Protein AF-A0A350I5L9-F1 (afdb_monomer_lite)

pLDDT: mean 72.65, std 20.89, range [31.69, 96.25]

Structure (mmCIF, N/CA/C/O backbone):
data_AF-A0A350I5L9-F1
#
_entry.id   AF-A0A350I5L9-F1
#
loop_
_atom_site.group_PDB
_atom_site.id
_atom_site.type_symbol
_atom_site.label_atom_id
_atom_site.label_alt_id
_atom_site.label_comp_id
_atom_site.label_asym_id
_atom_site.label_entity_id
_atom_site.label_seq_id
_atom_site.pdbx_PDB_ins_code
_atom_site.Cartn_x
_atom_site.Cartn_y
_atom_site.Cartn_z
_atom_site.occupancy
_atom_site.B_iso_or_equiv
_atom_site.auth_seq_id
_atom_site.auth_comp_id
_atom_site.auth_asym_id
_atom_site.auth_atom_id
_atom_site.pdbx_PDB_model_num
ATOM 1 N N . MET A 1 1 ? -7.275 -19.423 96.099 1.00 31.86 1 MET A N 1
ATOM 2 C CA . MET A 1 1 ? -6.168 -19.272 97.070 1.00 31.86 1 MET A CA 1
ATOM 3 C C . MET A 1 1 ? -5.013 -20.153 96.613 1.00 31.86 1 MET A C 1
ATOM 5 O O . MET A 1 1 ? -5.269 -21.302 96.305 1.00 31.86 1 MET A O 1
ATOM 9 N N . PHE A 1 2 ? -3.796 -19.593 96.597 1.00 34.72 2 PHE A N 1
ATOM 10 C CA . PHE A 1 2 ? -2.481 -20.249 96.454 1.00 34.72 2 PHE A CA 1
ATOM 11 C C . PHE A 1 2 ? -2.111 -20.823 95.072 1.00 34.72 2 PHE A C 1
ATOM 13 O O . PHE A 1 2 ? -2.690 -21.788 94.605 1.00 34.72 2 PHE A O 1
ATOM 20 N N . LYS A 1 3 ? -1.287 -20.090 94.303 1.00 31.69 3 LYS A N 1
ATOM 21 C CA . LYS A 1 3 ? 0.204 -20.031 94.323 1.00 31.69 3 LYS A CA 1
ATOM 22 C C . LYS A 1 3 ? 0.782 -21.185 93.487 1.00 31.69 3 LYS A C 1
ATOM 24 O O . LYS A 1 3 ? 0.610 -22.331 93.855 1.00 31.69 3 LYS A O 1
ATOM 29 N N . LYS A 1 4 ? 1.272 -20.885 92.274 1.00 39.97 4 LYS A N 1
ATOM 30 C CA . LYS A 1 4 ? 2.681 -20.567 91.914 1.00 39.97 4 LYS A CA 1
ATOM 31 C C . LYS A 1 4 ? 3.583 -21.813 91.919 1.00 39.97 4 LYS A C 1
ATOM 33 O O . LYS A 1 4 ? 3.451 -22.608 92.834 1.00 39.97 4 LYS A O 1
ATOM 38 N N . VAL A 1 5 ? 4.586 -21.798 91.016 1.00 44.75 5 VAL A N 1
ATOM 39 C CA . VAL A 1 5 ? 5.844 -22.601 90.988 1.00 44.75 5 VAL A CA 1
ATOM 40 C C . VAL A 1 5 ? 5.738 -23.858 90.092 1.00 44.75 5 VAL A C 1
ATOM 42 O O . VAL A 1 5 ? 4.820 -24.635 90.283 1.00 44.75 5 VAL A O 1
ATOM 45 N N . LEU A 1 6 ? 6.589 -24.158 89.098 1.00 42.09 6 LEU A N 1
ATOM 46 C CA . LEU A 1 6 ? 7.806 -23.546 88.543 1.00 42.09 6 LEU A CA 1
ATOM 47 C C . LEU A 1 6 ? 8.086 -24.141 87.138 1.00 42.09 6 LEU A C 1
ATOM 49 O O . LEU A 1 6 ? 7.702 -25.267 86.846 1.00 42.09 6 LEU A O 1
ATOM 53 N N . LEU A 1 7 ? 8.827 -23.366 86.346 1.00 40.84 7 LEU A N 1
ATOM 54 C CA . LEU A 1 7 ? 9.679 -23.691 85.193 1.00 40.84 7 LEU A CA 1
ATOM 55 C C . LEU A 1 7 ? 10.226 -25.133 85.078 1.00 40.84 7 LEU A C 1
ATOM 57 O O . LEU A 1 7 ? 10.809 -25.631 86.036 1.00 40.84 7 LEU A O 1
ATOM 61 N N . ALA A 1 8 ? 10.273 -25.654 83.841 1.00 46.84 8 ALA A N 1
ATOM 62 C CA . ALA A 1 8 ? 11.504 -26.193 83.236 1.00 46.84 8 ALA A CA 1
ATOM 63 C C . ALA A 1 8 ? 11.362 -26.352 81.704 1.00 46.84 8 ALA A C 1
ATOM 65 O O . ALA A 1 8 ? 10.664 -27.223 81.198 1.00 46.84 8 ALA A O 1
ATOM 66 N N . THR A 1 9 ? 12.034 -25.445 80.996 1.00 48.78 9 THR A N 1
ATOM 67 C CA . THR A 1 9 ? 12.667 -25.567 79.671 1.00 48.78 9 THR A CA 1
ATOM 68 C C . THR A 1 9 ? 12.692 -26.945 79.007 1.00 48.78 9 THR A C 1
ATOM 70 O O . THR A 1 9 ? 13.379 -27.825 79.513 1.00 48.78 9 THR A O 1
ATOM 73 N N . ILE A 1 10 ? 12.171 -27.036 77.776 1.00 49.03 10 ILE A N 1
ATOM 74 C CA . ILE A 1 10 ? 12.902 -27.643 76.650 1.00 49.03 10 ILE A CA 1
ATOM 75 C C . ILE A 1 10 ? 12.637 -26.800 75.396 1.00 49.03 10 ILE A C 1
ATOM 77 O O . ILE A 1 10 ? 11.546 -26.796 74.834 1.00 49.03 10 ILE A O 1
ATOM 81 N N . ILE A 1 11 ? 13.668 -26.072 74.973 1.00 48.59 11 ILE A N 1
ATOM 82 C CA . ILE A 1 11 ? 13.786 -25.533 73.621 1.00 48.59 11 ILE A CA 1
ATOM 83 C C . ILE A 1 11 ? 14.111 -26.734 72.730 1.00 48.59 11 ILE A C 1
ATOM 85 O O . ILE A 1 11 ? 15.224 -27.247 72.785 1.00 48.59 11 ILE A O 1
ATOM 89 N N . PHE A 1 12 ? 13.155 -27.188 71.924 1.00 40.88 12 PHE A N 1
ATOM 90 C CA . PHE A 1 12 ? 13.463 -27.953 70.720 1.00 40.88 12 PHE A CA 1
ATOM 91 C C . PHE A 1 12 ? 13.007 -27.123 69.528 1.00 40.88 12 PHE A C 1
ATOM 93 O O . PHE A 1 12 ? 11.825 -27.021 69.210 1.00 40.88 12 PHE A O 1
ATOM 100 N N . VAL A 1 13 ? 13.987 -26.468 68.913 1.00 50.28 13 VAL A N 1
ATOM 101 C CA . VAL A 1 13 ? 13.869 -25.879 67.587 1.00 50.28 13 VAL A CA 1
ATOM 102 C C . VAL A 1 13 ? 13.606 -27.024 66.617 1.00 50.28 13 VAL A C 1
ATOM 104 O O . VAL A 1 13 ? 14.507 -27.809 66.337 1.00 50.28 13 VAL A O 1
ATOM 107 N N . VAL A 1 14 ? 12.388 -27.110 66.088 1.00 47.78 14 VAL A N 1
ATOM 108 C CA . VAL A 1 14 ? 12.148 -27.763 64.801 1.00 47.78 14 VAL A CA 1
ATOM 109 C C . VAL A 1 14 ? 11.246 -26.847 63.988 1.00 47.78 14 VAL A C 1
ATOM 111 O O . VAL A 1 14 ? 10.055 -26.725 64.247 1.00 47.78 14 VAL A O 1
ATOM 114 N N . ALA A 1 15 ? 11.909 -26.145 63.072 1.00 48.78 15 ALA A N 1
ATOM 115 C CA . ALA A 1 15 ? 11.420 -25.628 61.804 1.00 48.78 15 ALA A CA 1
ATOM 116 C C . ALA A 1 15 ? 9.923 -25.281 61.726 1.00 48.78 15 ALA A C 1
ATOM 118 O O . ALA A 1 15 ? 9.049 -26.117 61.506 1.00 48.78 15 ALA A O 1
ATOM 119 N N . SER A 1 16 ? 9.676 -23.978 61.790 1.00 41.56 16 SER A N 1
ATOM 120 C CA . SER A 1 16 ? 8.563 -23.298 61.143 1.00 41.56 16 SER A CA 1
ATOM 121 C C . SER A 1 16 ? 8.237 -23.881 59.762 1.00 41.56 16 SER A C 1
ATOM 123 O O . SER A 1 16 ? 9.048 -23.775 58.846 1.00 41.56 16 SER A O 1
ATOM 125 N N . CYS A 1 17 ? 7.029 -24.415 59.612 1.00 49.56 17 CYS A N 1
ATOM 126 C CA . CYS A 1 17 ? 6.090 -24.055 58.548 1.00 49.56 17 CYS A CA 1
ATOM 127 C C . CYS A 1 17 ? 4.701 -24.531 58.982 1.00 49.56 17 CYS A C 1
ATOM 129 O O . CYS A 1 17 ? 4.302 -25.675 58.781 1.00 49.56 17 CYS A O 1
ATOM 131 N N . THR A 1 18 ? 3.982 -23.631 59.646 1.00 49.47 18 THR A N 1
ATOM 132 C CA . THR A 1 18 ? 2.544 -23.734 59.863 1.00 49.47 18 THR A CA 1
ATOM 133 C C . THR A 1 18 ? 1.828 -23.633 58.521 1.00 49.47 18 THR A C 1
ATOM 135 O O . THR A 1 18 ? 2.130 -22.760 57.709 1.00 49.47 18 THR A O 1
ATOM 138 N N . ALA A 1 19 ? 0.885 -24.545 58.318 1.00 47.31 19 ALA A N 1
ATOM 139 C CA . ALA A 1 19 ? 0.003 -24.643 57.170 1.00 47.31 19 ALA A CA 1
ATOM 140 C C . ALA A 1 19 ? -0.704 -23.324 56.817 1.00 47.31 19 ALA A C 1
ATOM 142 O O . ALA A 1 19 ? -1.074 -22.551 57.698 1.00 47.31 19 ALA A O 1
ATOM 143 N N . SER A 1 20 ? -1.012 -23.147 55.532 1.00 39.22 20 SER A N 1
ATOM 144 C CA . SER A 1 20 ? -2.154 -22.333 55.122 1.00 39.22 20 SER A CA 1
ATOM 145 C C . SER A 1 20 ? -2.765 -22.906 53.838 1.00 39.22 20 SER A C 1
ATOM 147 O O . SER A 1 20 ? -2.223 -22.747 52.752 1.00 39.22 20 SER A O 1
ATOM 149 N N . ILE A 1 21 ? -3.856 -23.659 54.032 1.00 39.75 21 ILE A N 1
ATOM 150 C CA . ILE A 1 21 ? -5.029 -23.823 53.151 1.00 39.75 21 ILE A CA 1
ATOM 151 C C . ILE A 1 21 ? -4.789 -23.836 51.628 1.00 39.75 21 ILE A C 1
ATOM 153 O O . ILE A 1 21 ? -4.774 -22.802 50.971 1.00 39.75 21 ILE A O 1
ATOM 157 N N . SER A 1 22 ? -4.760 -25.042 51.050 1.00 35.09 22 SER A N 1
ATOM 158 C CA . SER A 1 22 ? -5.073 -25.250 49.631 1.00 35.09 22 SER A CA 1
ATOM 159 C C . SER A 1 22 ? -6.589 -25.403 49.490 1.00 35.09 22 SER A C 1
ATOM 161 O O . SER A 1 22 ? -7.168 -26.415 49.896 1.00 35.09 22 SER A O 1
ATOM 163 N N . VAL A 1 23 ? -7.245 -24.354 48.995 1.00 38.06 23 VAL A N 1
ATOM 164 C CA . VAL A 1 23 ? -8.659 -24.382 48.617 1.00 38.06 23 VAL A CA 1
ATOM 165 C C . VAL A 1 23 ? -8.777 -25.236 47.357 1.00 38.06 23 VAL A C 1
ATOM 167 O O . VAL A 1 23 ? -8.270 -24.869 46.301 1.00 38.06 23 VAL A O 1
ATOM 170 N N . LYS A 1 24 ? -9.455 -26.382 47.473 1.00 44.75 24 LYS A N 1
ATOM 171 C CA . LYS A 1 24 ? -10.012 -27.096 46.320 1.00 44.75 24 LYS A CA 1
ATOM 172 C C . LYS A 1 24 ? -11.049 -26.181 45.662 1.00 44.75 24 LYS A C 1
ATOM 174 O O . LYS A 1 24 ? -12.133 -26.015 46.213 1.00 44.75 24 LYS A O 1
ATOM 179 N N . ALA A 1 25 ? -10.699 -25.592 44.525 1.00 38.78 25 ALA A N 1
ATOM 180 C CA . ALA A 1 25 ? -11.645 -25.009 43.582 1.00 38.78 25 ALA A CA 1
ATOM 181 C C . ALA A 1 25 ? -11.810 -25.974 42.396 1.00 38.78 25 ALA A C 1
ATOM 183 O O . ALA A 1 25 ? -10.849 -26.637 42.004 1.00 38.78 25 ALA A O 1
ATOM 184 N N . ASP A 1 26 ? -13.049 -26.085 41.925 1.00 40.44 26 ASP A N 1
ATOM 185 C CA . ASP A 1 26 ? -13.563 -27.032 40.931 1.00 40.44 26 ASP A CA 1
ATOM 186 C C . ASP A 1 26 ? -12.720 -27.178 39.651 1.00 40.44 26 ASP A C 1
ATOM 188 O O . ASP A 1 26 ? -12.099 -26.212 39.198 1.00 40.44 26 ASP A O 1
ATOM 192 N N . PRO A 1 27 ? -12.735 -28.365 39.015 1.00 47.38 27 PRO A N 1
ATOM 193 C CA . PRO A 1 27 ? -12.002 -28.629 37.796 1.00 47.38 27 PRO A CA 1
ATOM 194 C C . PRO A 1 27 ? -12.902 -28.349 36.594 1.00 47.38 27 PRO A C 1
ATOM 196 O O . PRO A 1 27 ? -13.401 -29.290 36.003 1.00 47.38 27 PRO A O 1
ATOM 199 N N . GLU A 1 28 ? -13.125 -27.099 36.195 1.00 46.81 28 GLU A N 1
ATOM 200 C CA . GLU A 1 28 ? -13.696 -26.871 34.863 1.00 46.81 28 GLU A CA 1
ATOM 201 C C . GLU A 1 28 ? -13.306 -25.507 34.280 1.00 46.81 28 GLU A C 1
ATOM 203 O O . GLU A 1 28 ? -13.812 -24.450 34.642 1.00 46.81 28 GLU A O 1
ATOM 208 N N . ILE A 1 29 ? -12.381 -25.615 33.319 1.00 41.94 29 ILE A N 1
ATOM 209 C CA . ILE A 1 29 ? -12.051 -24.671 32.251 1.00 41.94 29 ILE A CA 1
ATOM 210 C C . ILE A 1 29 ? -11.307 -23.409 32.713 1.00 41.94 29 ILE A C 1
ATOM 212 O O . ILE A 1 29 ? -11.776 -22.277 32.615 1.00 41.94 29 ILE A O 1
ATOM 216 N N . TYR A 1 30 ? -10.048 -23.613 33.104 1.00 38.22 30 TYR A N 1
ATOM 217 C CA . TYR A 1 30 ? -9.025 -22.601 32.861 1.00 38.22 30 TYR A CA 1
ATOM 218 C C . TYR A 1 30 ? -8.737 -22.618 31.353 1.00 38.22 30 TYR A C 1
ATOM 220 O O . TYR A 1 30 ? -8.038 -23.505 30.864 1.00 38.22 30 TYR A O 1
ATOM 228 N N . VAL A 1 31 ? -9.330 -21.692 30.594 1.00 46.22 31 VAL A N 1
ATOM 229 C CA . VAL A 1 31 ? -8.827 -21.412 29.245 1.00 46.22 31 VAL A CA 1
ATOM 230 C C . VAL A 1 31 ? -7.513 -20.678 29.453 1.00 46.22 31 VAL A C 1
ATOM 232 O O . VAL A 1 31 ? -7.499 -19.522 29.875 1.00 46.22 31 VAL A O 1
ATOM 235 N N . GLU A 1 32 ? -6.408 -21.381 29.235 1.00 47.09 32 GLU A N 1
ATOM 236 C CA . GLU A 1 32 ? -5.100 -20.755 29.115 1.00 47.09 32 GLU A CA 1
ATOM 237 C C . GLU A 1 32 ? -5.211 -19.635 28.064 1.00 47.09 32 GLU A C 1
ATOM 239 O O . GLU A 1 32 ? -5.745 -19.883 26.976 1.00 47.09 32 GLU A O 1
ATOM 244 N N . PRO A 1 33 ? -4.812 -18.387 28.374 1.00 51.03 33 PRO A N 1
ATOM 245 C CA . PRO A 1 33 ? -4.771 -17.340 27.366 1.00 51.03 33 PRO A CA 1
ATOM 246 C C . PRO A 1 33 ? -3.923 -17.858 26.207 1.00 51.03 33 PRO A C 1
ATOM 248 O O . PRO A 1 33 ? -2.787 -18.262 26.445 1.00 51.03 33 PRO A O 1
ATOM 251 N N . LEU A 1 34 ? -4.484 -17.887 24.991 1.00 50.28 34 LEU A N 1
ATOM 252 C CA . LEU A 1 34 ? -3.755 -18.273 23.782 1.00 50.28 34 LEU A CA 1
ATOM 253 C C . LEU A 1 34 ? -2.384 -17.596 23.820 1.00 50.28 34 LEU A C 1
ATOM 255 O O . LEU A 1 34 ? -2.322 -16.366 23.929 1.00 50.28 34 LEU A O 1
ATOM 259 N N . GLU A 1 35 ? -1.315 -18.397 23.813 1.00 56.94 35 GLU A N 1
ATOM 260 C CA . GLU A 1 35 ? 0.047 -17.879 23.884 1.00 56.94 35 GLU A CA 1
ATOM 261 C C . GLU A 1 35 ? 0.203 -16.744 22.859 1.00 56.94 35 GLU A C 1
ATOM 263 O O . GLU A 1 35 ? -0.251 -16.883 21.715 1.00 56.94 35 GLU A O 1
ATOM 268 N N . PRO A 1 36 ? 0.785 -15.593 23.243 1.00 53.78 36 PRO A N 1
ATOM 269 C CA . PRO A 1 36 ? 0.955 -14.481 22.324 1.00 53.78 36 PRO A CA 1
ATOM 270 C C . PRO A 1 36 ? 1.748 -14.976 21.120 1.00 53.78 36 PRO A C 1
ATOM 272 O O . PRO A 1 36 ? 2.886 -15.391 21.293 1.00 53.78 36 PRO A O 1
ATOM 275 N N . ASN A 1 37 ? 1.118 -14.944 19.939 1.00 55.19 37 ASN A N 1
ATOM 276 C CA . ASN A 1 37 ? 1.636 -15.338 18.624 1.00 55.19 37 ASN A CA 1
ATOM 277 C C . ASN A 1 37 ? 3.176 -15.248 18.556 1.00 55.19 37 ASN A C 1
ATOM 279 O O . ASN A 1 37 ? 3.734 -14.195 18.228 1.00 55.19 37 ASN A O 1
ATOM 283 N N . ILE A 1 38 ? 3.873 -16.335 18.910 1.00 50.81 38 ILE A N 1
ATOM 284 C CA . ILE A 1 38 ? 5.334 -16.374 18.867 1.00 50.81 38 ILE A CA 1
ATOM 285 C C . ILE A 1 38 ? 5.678 -16.503 17.395 1.00 50.81 38 ILE A C 1
ATOM 287 O O . ILE A 1 38 ? 5.613 -17.581 16.804 1.00 50.81 38 ILE A O 1
ATOM 291 N N . ILE A 1 39 ? 5.994 -15.374 16.771 1.00 57.69 39 ILE A N 1
ATOM 292 C CA . ILE A 1 39 ? 6.472 -15.380 15.399 1.00 57.69 39 ILE A CA 1
ATOM 293 C C . ILE A 1 39 ? 7.798 -16.147 15.423 1.00 57.69 39 ILE A C 1
ATOM 295 O O . ILE A 1 39 ? 8.705 -15.767 16.161 1.00 57.69 39 ILE A O 1
ATOM 299 N N . SER A 1 40 ? 7.839 -17.265 14.689 1.00 65.44 40 SER A N 1
ATOM 300 C CA . SER A 1 40 ? 8.903 -18.281 14.691 1.00 65.44 40 SER A CA 1
ATOM 301 C C . SER A 1 40 ? 10.315 -17.695 14.886 1.00 65.44 40 SER A C 1
ATOM 303 O O . SER A 1 40 ? 10.620 -16.669 14.276 1.00 65.44 40 SER A O 1
ATOM 305 N N . PRO A 1 41 ? 11.224 -18.362 15.630 1.00 60.03 41 PRO A N 1
ATOM 306 C CA . PRO A 1 41 ? 12.611 -17.915 15.846 1.00 60.03 41 PRO A CA 1
ATOM 307 C C . PRO A 1 41 ? 13.441 -17.731 14.559 1.00 60.03 41 PRO A C 1
ATOM 309 O O . PRO A 1 41 ? 14.587 -17.295 14.606 1.00 60.03 41 PRO A O 1
ATOM 312 N N . GLU A 1 42 ? 12.881 -18.055 13.395 1.00 63.94 42 GLU A N 1
ATOM 313 C CA . GLU A 1 42 ? 13.489 -17.851 12.081 1.00 63.94 42 GLU A CA 1
ATOM 314 C C . GLU A 1 42 ? 13.131 -16.513 11.416 1.00 63.94 42 GLU A C 1
ATOM 316 O O . GLU A 1 42 ? 13.684 -16.206 10.359 1.00 63.94 42 GLU A O 1
ATOM 321 N N . LYS A 1 43 ? 12.240 -15.714 12.025 1.00 58.88 43 LYS A N 1
ATOM 322 C CA . LYS A 1 43 ? 11.665 -14.472 11.472 1.00 58.88 43 LYS A CA 1
ATOM 323 C C . LYS A 1 43 ? 12.702 -13.451 10.977 1.00 58.88 43 LYS A C 1
ATOM 325 O O . LYS A 1 43 ? 12.415 -12.708 10.045 1.00 58.88 43 LYS A O 1
ATOM 330 N N . ASP A 1 44 ? 13.902 -13.445 11.553 1.00 55.00 44 ASP A N 1
ATOM 331 C CA . ASP A 1 44 ? 14.929 -12.429 11.282 1.00 55.00 44 ASP A CA 1
ATOM 332 C C . ASP A 1 44 ? 15.992 -12.867 10.258 1.00 55.00 44 ASP A C 1
ATOM 334 O O . ASP A 1 44 ? 16.951 -12.136 9.985 1.00 55.00 44 ASP A O 1
ATOM 338 N N . LYS A 1 45 ? 15.847 -14.051 9.646 1.00 58.16 45 LYS A N 1
ATOM 339 C CA . LYS A 1 45 ? 16.708 -14.466 8.530 1.00 58.16 45 LYS A CA 1
ATOM 340 C C . LYS A 1 45 ? 16.276 -13.707 7.268 1.00 58.16 45 LYS A C 1
ATOM 342 O O . LYS A 1 45 ? 15.419 -14.165 6.517 1.00 58.16 45 LYS A O 1
ATOM 347 N N . ASN A 1 46 ? 16.862 -12.529 7.043 1.00 52.97 46 ASN A N 1
ATOM 348 C CA . ASN A 1 46 ? 16.673 -11.706 5.841 1.00 52.97 46 ASN A CA 1
ATOM 349 C C . ASN A 1 46 ? 17.206 -12.409 4.575 1.00 52.97 46 ASN A C 1
ATOM 351 O O . ASN A 1 46 ? 18.238 -12.029 4.028 1.00 52.97 46 ASN A O 1
ATOM 355 N N . ASN A 1 47 ? 16.483 -13.411 4.081 1.00 54.69 47 ASN A N 1
ATOM 356 C CA . ASN A 1 47 ? 16.802 -14.121 2.847 1.00 54.69 47 ASN A CA 1
ATOM 357 C C . ASN A 1 47 ? 15.907 -13.623 1.708 1.00 54.69 47 ASN A C 1
ATOM 359 O O . ASN A 1 47 ? 15.097 -14.364 1.154 1.00 54.69 47 ASN A O 1
ATOM 363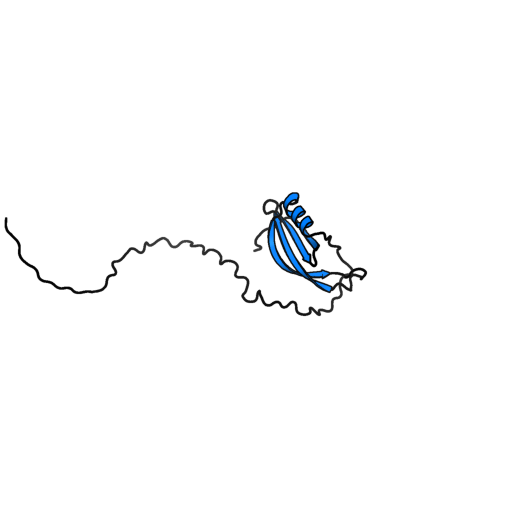 N N . PHE A 1 48 ? 16.081 -12.363 1.307 1.00 55.12 48 PHE A N 1
ATOM 364 C CA . PHE A 1 48 ? 15.672 -11.927 -0.032 1.00 55.12 48 PHE A CA 1
ATOM 365 C C . PHE A 1 48 ? 16.730 -12.389 -1.048 1.00 55.12 48 PHE A C 1
ATOM 367 O O . PHE A 1 48 ? 17.334 -11.583 -1.752 1.00 55.12 48 PHE A O 1
ATOM 374 N N . GLU A 1 49 ? 17.033 -13.689 -1.061 1.00 52.09 49 GLU A N 1
ATOM 375 C CA . GLU A 1 49 ? 17.961 -14.265 -2.030 1.00 52.09 49 GLU A CA 1
ATOM 376 C C . GLU A 1 49 ? 17.399 -14.118 -3.450 1.00 52.09 49 GLU A C 1
ATOM 378 O O . GLU A 1 49 ? 16.185 -14.063 -3.659 1.00 52.09 49 GLU A O 1
ATOM 383 N N . ASN A 1 50 ? 18.304 -14.024 -4.428 1.00 51.19 50 ASN A N 1
ATOM 384 C CA . ASN A 1 50 ? 18.013 -13.874 -5.854 1.00 51.19 50 ASN A CA 1
ATOM 385 C C . ASN A 1 50 ? 16.962 -14.893 -6.335 1.00 51.19 50 ASN A C 1
ATOM 387 O O . ASN A 1 50 ? 17.296 -16.015 -6.723 1.00 51.19 50 ASN A O 1
ATOM 391 N N . TYR A 1 51 ? 15.691 -14.481 -6.372 1.00 53.81 51 TYR A N 1
ATOM 392 C CA . TYR A 1 51 ? 14.610 -15.232 -7.003 1.00 53.81 51 TYR A CA 1
ATOM 393 C C . TYR A 1 51 ? 14.876 -15.319 -8.513 1.00 53.81 51 TYR A C 1
ATOM 395 O O . TYR A 1 51 ? 14.444 -14.470 -9.290 1.00 53.81 51 TYR A O 1
ATOM 403 N N . SER A 1 52 ? 15.589 -16.361 -8.936 1.00 50.34 52 SER A N 1
ATOM 404 C CA . SER A 1 52 ? 15.888 -16.665 -10.340 1.00 50.34 52 SER A CA 1
ATOM 405 C C . SER A 1 52 ? 14.940 -17.730 -10.897 1.00 50.34 52 SER A C 1
ATOM 407 O O . SER A 1 52 ? 15.343 -18.691 -11.541 1.00 50.34 52 SER A O 1
ATOM 409 N N . VAL A 1 53 ? 13.638 -17.570 -10.660 1.00 55.94 53 VAL A N 1
ATOM 410 C CA . VAL A 1 53 ? 12.644 -18.381 -11.375 1.00 55.94 53 VAL A CA 1
ATOM 411 C C . VAL A 1 53 ? 12.461 -17.772 -12.762 1.00 55.94 53 VAL A C 1
ATOM 413 O O . VAL A 1 53 ? 12.059 -16.613 -12.876 1.00 55.94 53 VAL A O 1
ATOM 416 N N . THR A 1 54 ? 12.740 -18.537 -13.822 1.00 55.38 54 THR A N 1
ATOM 417 C CA . THR A 1 54 ? 12.425 -18.140 -15.202 1.00 55.38 54 THR A CA 1
ATOM 418 C C . THR A 1 54 ? 10.918 -17.905 -15.315 1.00 55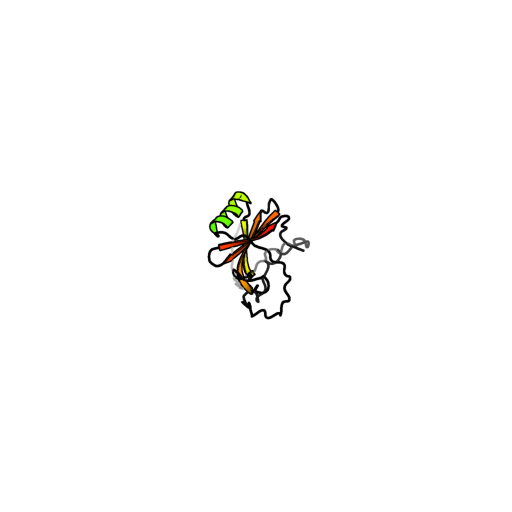.38 54 THR A C 1
ATOM 420 O O . THR A 1 54 ? 10.130 -18.849 -15.312 1.00 55.38 54 THR A O 1
ATOM 423 N N . ARG A 1 55 ? 10.496 -16.636 -15.370 1.00 59.00 55 ARG A N 1
ATOM 424 C CA . ARG A 1 55 ? 9.083 -16.275 -15.526 1.00 59.00 55 ARG A CA 1
ATOM 425 C C . ARG A 1 55 ? 8.726 -16.203 -17.001 1.00 59.00 55 ARG A C 1
ATOM 427 O O . ARG A 1 55 ? 9.450 -15.601 -17.787 1.00 59.00 55 ARG A O 1
ATOM 434 N N . ASN A 1 56 ? 7.556 -16.735 -17.337 1.00 66.81 56 ASN A N 1
ATOM 435 C CA . ASN A 1 56 ? 6.842 -16.390 -18.558 1.00 66.81 56 ASN A CA 1
ATOM 436 C C . ASN A 1 56 ? 5.670 -15.479 -18.145 1.00 66.81 56 ASN A C 1
ATOM 438 O O . ASN A 1 56 ? 4.560 -15.976 -17.940 1.00 66.81 56 ASN A O 1
ATOM 442 N N . PRO A 1 57 ? 5.935 -14.192 -17.829 1.00 65.19 57 PRO A N 1
ATOM 443 C CA . PRO A 1 57 ? 4.930 -13.319 -17.239 1.00 65.19 57 PRO A CA 1
ATOM 444 C C . PRO A 1 57 ? 3.745 -13.165 -18.190 1.00 65.19 57 PRO A C 1
ATOM 446 O O . PRO A 1 57 ? 3.905 -13.137 -19.413 1.00 65.19 57 PRO A O 1
ATOM 449 N N . THR A 1 58 ? 2.546 -13.033 -17.627 1.00 67.69 58 THR A N 1
ATOM 450 C CA . THR A 1 58 ? 1.401 -12.601 -18.424 1.00 67.69 58 THR A CA 1
ATOM 451 C C . THR A 1 58 ? 1.696 -11.199 -18.967 1.00 67.69 58 THR A C 1
ATOM 453 O O . THR A 1 58 ? 2.429 -10.420 -18.358 1.00 67.69 58 THR A O 1
ATOM 456 N N . GLN A 1 59 ? 1.115 -10.836 -20.112 1.00 69.25 59 GLN A N 1
ATOM 457 C CA . GLN A 1 59 ? 1.214 -9.454 -20.606 1.00 69.25 59 GLN A CA 1
ATOM 458 C C . GLN A 1 59 ? 0.369 -8.468 -19.777 1.00 69.25 59 GLN A C 1
ATOM 460 O O . GLN A 1 59 ? 0.280 -7.290 -20.112 1.00 69.25 59 GLN A O 1
ATOM 465 N N . GLN A 1 60 ? -0.279 -8.942 -18.711 1.00 73.50 60 GLN A N 1
ATOM 466 C CA . GLN A 1 60 ? -1.110 -8.123 -17.849 1.00 73.50 60 GLN A CA 1
ATOM 467 C C . GLN A 1 60 ? -0.228 -7.435 -16.810 1.00 73.50 60 GLN A C 1
ATOM 469 O O . GLN A 1 60 ? 0.454 -8.075 -16.015 1.00 73.50 60 GLN A O 1
ATOM 474 N N . SER A 1 61 ? -0.274 -6.110 -16.808 1.00 79.62 61 SER A N 1
ATOM 475 C CA . SER A 1 61 ? 0.345 -5.270 -15.790 1.00 79.62 61 SER A CA 1
ATOM 476 C C . SER A 1 61 ? -0.700 -4.319 -15.238 1.00 79.62 61 SER A C 1
ATOM 478 O O . SER A 1 61 ? -1.429 -3.699 -16.016 1.00 79.62 61 SER A O 1
ATOM 480 N N . ILE A 1 62 ? -0.738 -4.159 -13.921 1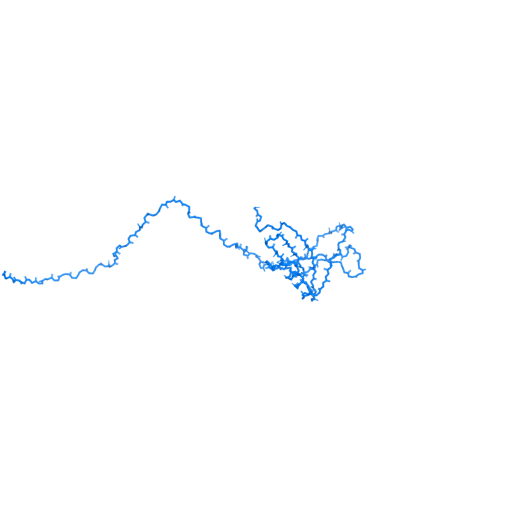.00 81.25 62 ILE A N 1
ATOM 481 C CA . ILE A 1 62 ? -1.545 -3.126 -13.276 1.00 81.25 62 ILE A CA 1
ATOM 482 C C . ILE A 1 62 ? -0.686 -1.886 -13.040 1.00 81.25 62 ILE A C 1
ATOM 484 O O . ILE A 1 62 ? 0.499 -1.986 -12.723 1.00 81.25 62 ILE A O 1
ATOM 488 N N . ARG A 1 63 ? -1.281 -0.706 -13.216 1.00 82.38 63 ARG A N 1
ATOM 489 C CA . ARG A 1 63 ? -0.672 0.548 -12.772 1.00 82.38 63 ARG A CA 1
ATOM 490 C C . ARG A 1 63 ? -1.190 0.844 -11.379 1.00 82.38 63 ARG A C 1
ATOM 492 O O . ARG A 1 63 ? -2.395 0.971 -11.197 1.00 82.38 63 ARG A O 1
ATOM 499 N N . ILE A 1 64 ? -0.270 0.939 -10.431 1.00 88.00 64 ILE A N 1
ATOM 500 C CA . ILE A 1 64 ? -0.578 1.252 -9.042 1.00 88.00 64 ILE A CA 1
ATOM 501 C C . ILE A 1 64 ? -0.345 2.756 -8.854 1.00 88.00 64 ILE A C 1
ATOM 503 O O . ILE A 1 64 ? 0.754 3.221 -9.168 1.00 88.00 64 ILE A O 1
ATOM 507 N N . PRO A 1 65 ? -1.352 3.530 -8.417 1.00 82.00 65 PRO A N 1
ATOM 508 C CA . PRO A 1 65 ? -1.158 4.941 -8.123 1.00 82.00 65 PRO A CA 1
ATOM 509 C C . PRO A 1 65 ? -0.248 5.096 -6.901 1.00 82.00 65 PRO A C 1
ATOM 511 O O . PRO A 1 65 ? -0.386 4.373 -5.910 1.00 82.00 65 PRO A O 1
ATOM 514 N N . CYS A 1 66 ? 0.671 6.051 -6.988 1.00 90.56 66 CYS A N 1
ATOM 515 C CA . CYS A 1 66 ? 1.591 6.406 -5.918 1.00 90.56 66 CYS A CA 1
ATOM 516 C C . CYS A 1 66 ? 1.556 7.914 -5.700 1.00 90.56 66 CYS A C 1
ATOM 518 O O . CYS A 1 66 ? 1.412 8.671 -6.660 1.00 90.56 66 CYS A O 1
ATOM 520 N N . ASP A 1 67 ? 1.730 8.325 -4.455 1.00 93.94 67 ASP A N 1
ATOM 521 C CA . ASP A 1 67 ? 1.797 9.722 -4.041 1.00 93.94 67 ASP A CA 1
ATOM 522 C C . ASP A 1 67 ? 2.840 9.872 -2.921 1.00 93.94 67 ASP A C 1
ATOM 524 O O . ASP A 1 67 ? 3.576 8.938 -2.594 1.00 93.94 67 ASP A O 1
ATOM 528 N N . THR A 1 68 ? 2.922 11.052 -2.328 1.00 94.25 68 THR A N 1
ATOM 529 C CA . THR A 1 68 ? 3.668 11.301 -1.101 1.00 94.25 68 THR A CA 1
ATOM 530 C C . THR A 1 68 ? 3.109 10.478 0.059 1.00 94.25 68 THR A C 1
ATOM 532 O O 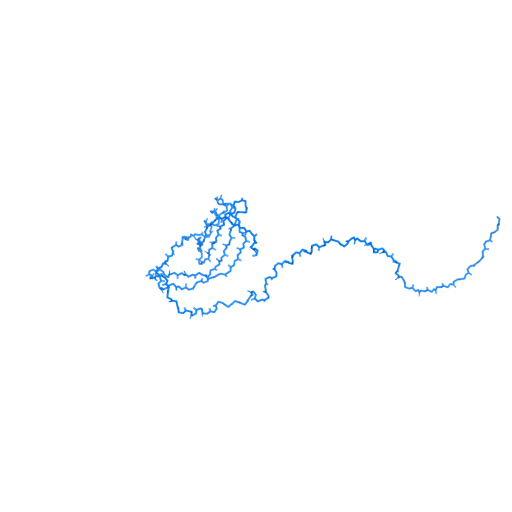. THR A 1 68 ? 1.903 10.250 0.188 1.00 94.25 68 THR A O 1
ATOM 535 N N . GLU A 1 69 ? 4.004 10.058 0.948 1.00 92.00 69 GLU A N 1
ATOM 536 C CA . GLU A 1 69 ? 3.638 9.306 2.149 1.00 92.00 69 GLU A CA 1
ATOM 537 C C . GLU A 1 69 ? 2.675 10.096 3.055 1.00 92.00 69 GLU A C 1
ATOM 539 O O . GLU A 1 69 ? 1.733 9.533 3.613 1.00 92.00 69 GLU A O 1
ATOM 544 N N . GLU A 1 70 ? 2.871 11.413 3.168 1.00 92.62 70 GLU A N 1
ATOM 545 C CA . GLU A 1 70 ? 2.014 12.298 3.965 1.00 92.62 70 GLU A CA 1
ATOM 546 C C . GLU A 1 70 ? 0.583 12.368 3.422 1.00 92.62 70 GLU A C 1
ATOM 548 O O . GLU A 1 70 ? -0.377 12.272 4.198 1.00 92.62 70 GLU A O 1
ATOM 553 N N . TYR A 1 71 ? 0.429 12.501 2.101 1.00 94.00 71 TYR A N 1
ATOM 554 C CA . TYR A 1 71 ? -0.885 12.517 1.467 1.00 94.00 71 TYR A CA 1
ATOM 555 C C . TYR A 1 71 ? -1.628 11.209 1.727 1.00 94.00 71 TYR A C 1
ATOM 557 O O . TYR A 1 71 ? -2.761 11.234 2.207 1.00 94.00 71 TYR A O 1
ATOM 565 N N . LEU A 1 72 ? -0.973 10.068 1.489 1.00 93.69 72 LEU A N 1
ATOM 566 C CA . LEU A 1 72 ? -1.593 8.758 1.672 1.00 93.69 72 LEU A CA 1
ATOM 567 C C . LEU A 1 72 ? -1.995 8.535 3.133 1.00 93.69 72 LEU A C 1
ATOM 569 O O . LEU A 1 72 ? -3.127 8.138 3.400 1.00 93.69 72 LEU A O 1
ATOM 573 N N . LYS A 1 73 ? -1.121 8.856 4.095 1.00 91.38 73 LYS A N 1
ATOM 574 C CA . LYS A 1 73 ? -1.462 8.763 5.524 1.00 91.38 73 LYS A CA 1
ATOM 575 C C . LYS A 1 73 ? -2.662 9.637 5.882 1.00 91.38 73 LYS A C 1
ATOM 577 O O . LYS A 1 73 ? -3.531 9.196 6.627 1.00 91.38 73 LYS A O 1
ATOM 582 N N . THR A 1 74 ? -2.728 10.849 5.338 1.00 94.31 74 THR A N 1
ATOM 583 C CA . THR A 1 74 ? -3.847 11.771 5.574 1.00 94.31 74 THR A CA 1
ATOM 584 C C . THR A 1 74 ? -5.151 11.246 4.978 1.00 94.31 74 THR A C 1
ATOM 586 O O . THR A 1 74 ? -6.177 11.299 5.652 1.00 94.31 74 THR A O 1
ATOM 589 N N . LEU A 1 75 ? -5.111 10.718 3.752 1.00 94.56 75 LEU A N 1
ATOM 590 C CA . LEU A 1 75 ? -6.250 10.102 3.071 1.00 94.56 75 LEU A CA 1
ATOM 591 C C . LEU A 1 75 ? -6.822 8.944 3.901 1.00 94.56 75 LEU A C 1
ATOM 593 O O . LEU A 1 75 ? -8.010 8.929 4.223 1.00 94.56 75 LEU A O 1
ATOM 597 N N . LEU A 1 76 ? -5.962 8.008 4.308 1.00 94.69 76 LEU A N 1
ATOM 598 C CA . LEU A 1 76 ? -6.390 6.836 5.071 1.00 94.69 76 LEU A CA 1
ATOM 599 C C . LEU A 1 76 ? -6.943 7.215 6.446 1.00 94.69 76 LEU A C 1
ATOM 601 O O . LEU A 1 76 ? -7.994 6.718 6.846 1.00 94.69 76 LEU A O 1
ATOM 605 N N . ASP A 1 77 ? -6.277 8.136 7.140 1.00 93.44 77 ASP A N 1
ATOM 606 C CA . ASP A 1 77 ? -6.678 8.557 8.479 1.00 93.44 77 ASP A CA 1
ATOM 607 C C . ASP A 1 77 ? -7.984 9.363 8.478 1.00 93.44 77 ASP A C 1
ATOM 609 O O . ASP A 1 77 ? -8.901 9.079 9.252 1.00 93.44 77 ASP A O 1
ATOM 613 N N . LYS A 1 78 ? -8.076 10.382 7.615 1.00 93.31 78 LYS A N 1
ATOM 614 C CA . LYS A 1 78 ? -9.158 11.373 7.665 1.00 93.31 78 LYS A CA 1
ATOM 615 C C . LYS A 1 78 ? -10.354 11.017 6.802 1.00 93.31 78 LYS A C 1
ATOM 617 O O . LYS A 1 78 ? -11.473 11.333 7.195 1.00 93.31 78 LYS A O 1
ATOM 622 N N . GLU A 1 79 ? -10.135 10.408 5.641 1.00 91.88 79 GLU A N 1
ATOM 623 C CA . GLU A 1 79 ? -11.226 10.099 4.712 1.00 91.88 79 GLU A CA 1
ATOM 624 C C . GLU A 1 79 ? -11.736 8.673 4.905 1.00 91.88 79 GLU A C 1
ATOM 626 O O . GLU A 1 79 ? -12.945 8.457 4.934 1.00 91.88 79 GLU A O 1
ATOM 631 N N . HIS A 1 80 ? -10.836 7.701 5.081 1.00 92.94 80 HIS A N 1
ATOM 632 C CA . HIS A 1 80 ? -11.233 6.294 5.214 1.00 92.94 80 HIS A CA 1
ATOM 633 C C . HIS A 1 80 ? -11.424 5.861 6.681 1.00 92.94 80 HIS A C 1
ATOM 635 O O . HIS A 1 80 ? -12.053 4.835 6.963 1.00 92.94 80 HIS A O 1
ATOM 641 N N . GLY A 1 81 ? -10.896 6.633 7.638 1.00 95.25 81 GLY A N 1
ATOM 642 C CA . GLY A 1 81 ? -10.898 6.264 9.056 1.00 95.25 81 GLY A CA 1
ATOM 643 C C . GLY A 1 81 ? -10.092 4.993 9.343 1.00 95.25 81 GLY A C 1
ATOM 644 O O . GLY A 1 81 ? -10.321 4.329 10.356 1.00 95.25 81 GLY A O 1
ATOM 645 N N . GLU A 1 82 ? -9.179 4.626 8.445 1.00 96.25 82 GLU A N 1
ATOM 646 C CA . GLU A 1 82 ? -8.337 3.443 8.560 1.00 96.25 82 GLU A CA 1
ATOM 647 C C . GLU A 1 82 ? -7.104 3.759 9.405 1.00 96.25 82 GLU A C 1
ATOM 649 O O . GLU A 1 82 ? -6.439 4.783 9.237 1.00 96.25 82 GLU A O 1
ATOM 654 N N . LYS A 1 83 ? -6.782 2.861 10.335 1.00 94.94 83 LYS A N 1
ATOM 655 C CA . LYS A 1 83 ? -5.628 2.984 11.229 1.00 94.94 83 LYS A CA 1
ATOM 656 C C . LYS A 1 83 ? -4.609 1.907 10.913 1.00 94.94 83 LYS A C 1
ATOM 658 O O . LYS A 1 83 ? -4.974 0.810 10.503 1.00 94.94 83 LYS A O 1
ATOM 663 N N . LEU A 1 84 ? -3.334 2.221 11.123 1.00 94.31 84 LEU A N 1
ATOM 664 C CA . LEU A 1 84 ? -2.247 1.270 10.925 1.00 94.31 84 LEU A CA 1
ATOM 665 C C . LEU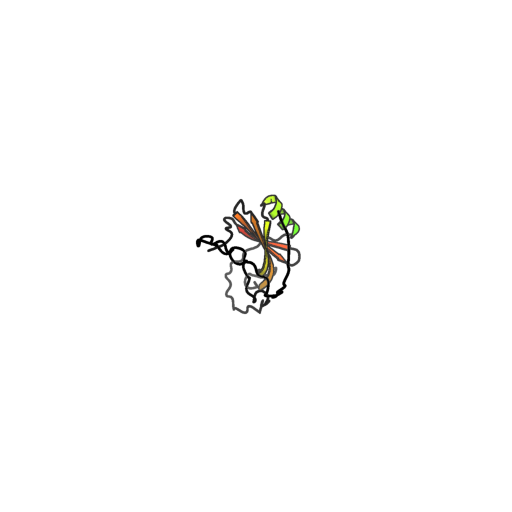 A 1 84 ? -2.465 0.038 11.813 1.00 94.31 84 LEU A C 1
ATOM 667 O O . LEU A 1 84 ? -2.572 0.161 13.032 1.00 94.31 84 LEU A O 1
ATOM 671 N N . LEU A 1 85 ? -2.523 -1.134 11.189 1.00 92.06 85 LEU A N 1
ATOM 672 C CA . LEU A 1 85 ? -2.615 -2.425 11.856 1.00 92.06 85 LEU A CA 1
ATOM 673 C C . LEU A 1 85 ? -1.221 -3.016 12.082 1.00 92.06 85 LEU A C 1
ATOM 675 O O . LEU A 1 85 ? -0.896 -3.404 13.201 1.00 92.06 85 LEU A O 1
ATOM 679 N N . PHE A 1 86 ? -0.400 -3.086 11.032 1.00 90.50 86 PHE A N 1
ATOM 680 C CA . PHE A 1 86 ? 0.992 -3.520 11.138 1.00 90.50 86 PHE A CA 1
ATOM 681 C C . PHE A 1 86 ? 1.844 -3.020 9.970 1.00 90.50 86 PHE A C 1
ATOM 683 O O . PHE A 1 86 ? 1.335 -2.640 8.913 1.00 90.50 86 PHE A O 1
ATOM 690 N N . GLU A 1 87 ? 3.158 -3.089 10.171 1.00 93.25 87 GLU A N 1
ATOM 691 C CA . GLU A 1 87 ? 4.178 -2.860 9.153 1.00 93.25 87 GLU A CA 1
ATOM 692 C C . GLU A 1 87 ? 4.971 -4.144 8.907 1.00 93.25 87 GLU A C 1
ATOM 694 O O . GLU A 1 87 ? 5.166 -4.971 9.803 1.00 93.25 87 GLU A O 1
ATOM 699 N N . ALA A 1 88 ? 5.417 -4.324 7.673 1.00 90.81 88 ALA A N 1
ATOM 700 C CA . ALA A 1 88 ? 6.218 -5.450 7.235 1.00 90.81 88 ALA A CA 1
ATOM 701 C C . ALA A 1 88 ? 7.201 -4.994 6.157 1.00 90.81 88 ALA A C 1
ATOM 703 O O . ALA A 1 88 ? 7.042 -3.941 5.551 1.00 90.81 88 ALA A O 1
ATOM 704 N N . ARG A 1 89 ? 8.205 -5.818 5.864 1.00 89.94 89 ARG A N 1
ATOM 705 C CA . ARG A 1 89 ? 9.059 -5.633 4.691 1.00 89.94 89 ARG A CA 1
ATOM 706 C C . ARG A 1 89 ? 8.695 -6.681 3.655 1.00 89.94 89 ARG A C 1
ATOM 708 O O . ARG A 1 89 ? 8.681 -7.871 3.961 1.00 89.94 89 ARG A O 1
ATOM 715 N N . GLY A 1 90 ? 8.390 -6.237 2.444 1.00 86.06 90 GLY A N 1
ATOM 716 C CA . GLY A 1 90 ? 7.913 -7.092 1.367 1.00 86.06 90 GLY A CA 1
ATOM 717 C C . GLY A 1 90 ? 8.712 -6.950 0.078 1.00 86.06 90 GLY A C 1
ATOM 718 O O . GLY A 1 90 ? 9.685 -6.199 -0.020 1.00 86.06 90 GLY A O 1
ATOM 719 N N . LEU A 1 91 ? 8.256 -7.688 -0.932 1.00 86.38 91 LEU A N 1
ATOM 720 C CA . LEU A 1 91 ? 8.689 -7.560 -2.317 1.00 86.38 91 LEU A CA 1
ATOM 721 C C . LEU A 1 91 ? 7.473 -7.273 -3.195 1.00 86.38 91 LEU A C 1
ATOM 723 O O . LEU A 1 91 ? 6.468 -7.978 -3.109 1.00 86.38 91 LEU A O 1
ATOM 727 N N . ILE A 1 92 ? 7.600 -6.302 -4.094 1.00 84.81 92 ILE A N 1
ATOM 728 C CA . ILE A 1 92 ? 6.678 -6.109 -5.219 1.00 84.81 92 ILE A CA 1
ATOM 729 C C . ILE A 1 92 ? 7.425 -6.282 -6.539 1.00 84.81 92 ILE A C 1
ATOM 731 O O . ILE A 1 92 ? 8.648 -6.184 -6.586 1.00 84.81 92 ILE A O 1
ATOM 735 N N . PHE A 1 93 ? 6.697 -6.539 -7.625 1.00 84.62 93 PHE A N 1
ATOM 736 C CA . PHE A 1 93 ? 7.271 -6.565 -8.969 1.00 84.62 93 PHE A CA 1
ATOM 737 C C . PHE A 1 93 ? 6.975 -5.245 -9.671 1.00 84.62 93 PHE A C 1
ATOM 739 O O . PHE A 1 93 ? 5.836 -4.986 -10.054 1.00 84.62 93 PHE A O 1
ATOM 746 N N . GLY A 1 94 ? 8.003 -4.414 -9.823 1.00 83.31 94 GLY A N 1
ATOM 747 C CA . GLY A 1 94 ? 7.911 -3.135 -10.518 1.00 83.31 94 GLY A CA 1
ATOM 748 C C . GLY A 1 94 ? 8.425 -3.240 -11.947 1.00 83.31 94 GLY A C 1
ATOM 749 O O . GLY A 1 94 ? 9.421 -3.914 -12.213 1.00 83.31 94 GLY A O 1
ATOM 750 N N . ILE A 1 95 ? 7.754 -2.564 -12.878 1.00 85.69 95 ILE A N 1
ATOM 751 C CA . ILE A 1 95 ? 8.233 -2.401 -14.254 1.00 85.69 95 ILE A CA 1
ATOM 752 C C . ILE A 1 95 ? 9.006 -1.078 -14.315 1.00 85.69 95 ILE A C 1
ATOM 754 O O . ILE A 1 95 ? 8.420 -0.038 -14.005 1.00 85.69 95 ILE A O 1
ATOM 758 N N . PRO A 1 96 ? 10.291 -1.073 -14.714 1.00 81.25 96 PRO A N 1
ATOM 759 C CA . PRO A 1 96 ? 11.047 0.167 -14.817 1.00 81.25 96 PRO A CA 1
ATOM 760 C C . PRO A 1 96 ? 10.406 1.149 -15.814 1.00 81.25 96 PRO A C 1
ATOM 762 O O . PRO A 1 96 ? 9.824 0.713 -16.816 1.00 81.25 96 PRO A O 1
ATOM 765 N N . PRO A 1 97 ? 10.545 2.471 -15.603 1.00 79.50 97 PRO A N 1
ATOM 766 C CA . PRO A 1 97 ? 10.004 3.473 -16.514 1.00 79.50 97 PRO A CA 1
ATOM 767 C C . PRO A 1 97 ? 10.422 3.230 -17.971 1.00 79.50 97 PRO A C 1
ATOM 769 O O . PRO A 1 97 ? 11.586 2.960 -18.266 1.00 79.50 97 PRO A O 1
ATOM 772 N N . GLY A 1 98 ? 9.460 3.312 -18.894 1.00 82.69 98 GLY A N 1
ATOM 773 C CA . GLY A 1 98 ? 9.699 3.133 -20.331 1.00 82.69 98 GLY A CA 1
ATOM 774 C C . GLY A 1 98 ? 9.988 1.694 -20.775 1.00 82.69 98 GLY A C 1
ATOM 775 O O . GLY A 1 98 ? 10.310 1.478 -21.944 1.00 82.69 98 GLY A O 1
ATOM 776 N N . ARG A 1 99 ? 9.878 0.700 -19.885 1.00 83.81 99 ARG A N 1
ATOM 777 C CA . ARG A 1 99 ? 10.057 -0.716 -20.231 1.00 83.81 99 ARG A CA 1
ATOM 778 C C . ARG A 1 99 ? 8.709 -1.432 -20.351 1.00 83.81 99 ARG A C 1
ATOM 780 O O . ARG A 1 99 ? 7.761 -1.078 -19.654 1.00 83.81 99 ARG A O 1
ATOM 787 N N . PRO A 1 100 ? 8.604 -2.443 -21.227 1.00 82.06 100 PRO A N 1
ATOM 788 C CA . PRO A 1 100 ? 7.403 -3.263 -21.310 1.00 82.06 100 PRO A CA 1
ATOM 789 C C . PRO A 1 100 ? 7.326 -4.275 -20.142 1.00 82.06 100 PRO A C 1
ATOM 791 O O . PRO A 1 100 ? 8.345 -4.530 -19.488 1.00 82.06 100 PRO A O 1
ATOM 794 N N . PRO A 1 101 ? 6.147 -4.875 -19.872 1.00 81.50 101 PRO A N 1
ATOM 795 C CA . PRO A 1 101 ? 5.907 -5.713 -18.690 1.00 81.50 101 PRO A CA 1
ATOM 796 C C . PRO A 1 101 ? 6.879 -6.879 -18.476 1.00 81.50 101 PRO A C 1
ATOM 798 O O . PRO A 1 101 ? 7.134 -7.252 -17.334 1.00 81.50 101 PRO A O 1
ATOM 801 N N . GLN A 1 102 ? 7.488 -7.421 -19.537 1.00 80.56 102 GLN A N 1
ATOM 802 C CA . GLN A 1 102 ? 8.478 -8.499 -19.413 1.00 80.56 102 GLN A CA 1
ATOM 803 C C . GLN A 1 102 ? 9.767 -8.103 -18.668 1.00 80.56 102 GLN A C 1
ATOM 805 O O . GLN A 1 102 ? 10.558 -8.973 -18.323 1.00 80.56 102 GLN A O 1
ATOM 810 N N . PHE A 1 103 ? 9.987 -6.810 -18.414 1.00 81.44 103 PHE A N 1
ATOM 811 C CA . PHE A 1 103 ? 11.110 -6.310 -17.614 1.00 81.44 103 PHE A CA 1
ATOM 812 C C . PHE A 1 103 ? 10.739 -6.068 -16.148 1.00 81.44 103 PHE A C 1
ATOM 814 O O . PHE A 1 103 ? 11.490 -5.392 -15.449 1.00 81.44 103 PHE A O 1
ATOM 821 N N . ALA A 1 104 ? 9.595 -6.575 -15.680 1.00 84.06 104 ALA A N 1
ATOM 822 C CA . ALA A 1 104 ? 9.246 -6.516 -14.268 1.00 84.06 104 ALA A CA 1
ATOM 823 C C . ALA A 1 104 ? 10.341 -7.173 -13.411 1.00 84.06 104 ALA A C 1
ATOM 825 O O . ALA A 1 104 ? 10.754 -8.305 -13.673 1.00 84.06 104 ALA A O 1
ATOM 826 N N . GLN A 1 105 ? 10.801 -6.468 -12.381 1.00 81.81 105 GLN A N 1
ATOM 827 C CA . GLN A 1 105 ? 11.849 -6.923 -11.469 1.00 81.81 105 GLN A CA 1
ATOM 828 C C . GLN A 1 105 ? 11.364 -6.853 -10.020 1.00 81.81 105 GLN A C 1
ATOM 830 O O . GLN A 1 105 ? 10.545 -5.987 -9.694 1.00 81.81 105 GLN A O 1
ATOM 835 N N . PRO A 1 106 ? 11.840 -7.758 -9.145 1.00 83.44 106 PRO A N 1
ATOM 836 C CA . PRO A 1 106 ? 11.534 -7.680 -7.727 1.00 83.44 106 PRO A CA 1
ATOM 837 C C . PRO A 1 106 ? 12.154 -6.414 -7.126 1.00 83.44 106 PRO A C 1
ATOM 839 O O . PRO A 1 106 ? 13.315 -6.093 -7.372 1.00 83.44 106 PRO A O 1
ATOM 842 N N . MET A 1 107 ? 11.374 -5.714 -6.315 1.00 83.44 107 MET A N 1
ATOM 843 C CA . MET A 1 107 ? 11.761 -4.510 -5.593 1.00 83.44 107 MET A CA 1
ATOM 844 C C . MET A 1 107 ? 11.382 -4.675 -4.126 1.00 83.44 107 MET A C 1
ATOM 846 O O . MET A 1 107 ? 10.226 -4.965 -3.814 1.00 83.44 107 MET A O 1
ATOM 850 N N . GLY A 1 108 ? 12.354 -4.486 -3.232 1.00 85.12 108 GLY A N 1
ATOM 851 C CA . GLY A 1 108 ? 12.093 -4.385 -1.798 1.00 85.12 108 GLY A CA 1
ATOM 852 C C . GLY A 1 108 ? 11.271 -3.140 -1.494 1.00 85.12 108 GLY A C 1
ATOM 853 O O . GLY A 1 108 ? 11.561 -2.071 -2.031 1.00 85.12 108 GLY A O 1
ATOM 854 N N . ILE A 1 109 ? 10.254 -3.290 -0.653 1.00 89.56 109 ILE A N 1
ATOM 855 C CA . ILE A 1 109 ? 9.359 -2.199 -0.273 1.00 89.56 109 ILE A CA 1
ATOM 856 C C . ILE A 1 109 ? 8.900 -2.382 1.173 1.00 89.56 109 ILE A C 1
ATOM 858 O O . ILE A 1 109 ? 8.688 -3.515 1.618 1.00 89.56 109 ILE A O 1
ATOM 862 N N . ASP A 1 110 ? 8.749 -1.281 1.900 1.00 93.81 110 ASP A N 1
ATOM 863 C CA . ASP A 1 110 ? 8.125 -1.315 3.218 1.00 93.81 110 ASP A CA 1
ATOM 864 C C . ASP A 1 110 ? 6.607 -1.359 3.015 1.00 93.81 110 ASP A C 1
ATOM 866 O O . ASP A 1 110 ? 6.054 -0.581 2.244 1.00 93.81 110 ASP A O 1
ATOM 870 N N . ILE A 1 111 ? 5.935 -2.322 3.633 1.00 94.69 111 ILE A N 1
ATOM 871 C CA . ILE A 1 111 ? 4.498 -2.561 3.510 1.00 94.69 111 ILE A CA 1
ATOM 872 C C . ILE A 1 111 ? 3.818 -2.127 4.801 1.00 94.69 111 ILE A C 1
ATOM 874 O O . ILE A 1 111 ? 4.206 -2.557 5.883 1.00 94.69 111 ILE A O 1
ATOM 878 N N . SER A 1 112 ? 2.748 -1.355 4.675 1.00 95.06 112 SER A N 1
ATOM 879 C CA . SER A 1 112 ? 1.887 -0.959 5.784 1.00 95.06 112 SER A CA 1
ATOM 880 C C . SER A 1 112 ? 0.462 -1.413 5.492 1.00 95.06 112 SER A C 1
ATOM 882 O O . SER A 1 112 ? -0.055 -1.190 4.395 1.00 95.06 112 SER A O 1
ATOM 884 N N . VAL A 1 113 ? -0.179 -2.053 6.467 1.00 94.19 113 VAL A N 1
ATOM 885 C CA . VAL A 1 113 ? -1.587 -2.455 6.373 1.00 94.19 113 VAL A CA 1
ATOM 886 C C . VAL A 1 113 ? -2.409 -1.571 7.292 1.00 94.19 113 VAL A C 1
ATOM 888 O O . VAL A 1 113 ? -2.134 -1.502 8.486 1.00 94.19 113 VAL A O 1
ATOM 891 N N . TYR A 1 114 ? -3.420 -0.916 6.737 1.00 95.56 114 TYR A N 1
ATOM 892 C CA . TYR A 1 114 ? -4.358 -0.053 7.441 1.00 95.56 114 TYR A CA 1
ATOM 893 C C . TYR A 1 114 ? -5.744 -0.682 7.421 1.00 95.56 114 TYR A C 1
ATOM 895 O O . TYR A 1 114 ? -6.128 -1.291 6.426 1.00 95.56 114 TYR A O 1
ATOM 903 N N . VAL A 1 115 ? -6.485 -0.555 8.519 1.00 95.69 115 VAL A N 1
ATOM 904 C CA . VAL A 1 115 ? -7.806 -1.168 8.686 1.00 95.69 115 VAL A CA 1
ATOM 905 C C . VAL A 1 115 ? -8.738 -0.220 9.429 1.00 95.69 115 VAL A C 1
ATOM 907 O O . VAL A 1 115 ? -8.348 0.408 10.416 1.00 95.69 115 VAL A O 1
ATOM 910 N N . ASN A 1 116 ? -9.995 -0.167 9.003 1.00 95.00 116 ASN A N 1
ATOM 911 C CA . ASN A 1 116 ? -11.101 0.364 9.787 1.00 95.00 116 ASN A CA 1
ATOM 912 C C . ASN A 1 116 ? -11.944 -0.816 10.287 1.00 95.00 116 ASN A C 1
ATOM 914 O O . ASN A 1 116 ? -12.709 -1.418 9.540 1.00 95.00 116 ASN A O 1
ATOM 918 N N . GLN A 1 117 ? -11.799 -1.168 11.565 1.00 89.62 117 GLN A N 1
ATOM 919 C CA . GLN A 1 117 ? -12.459 -2.352 12.132 1.00 89.62 117 GLN A CA 1
ATOM 920 C C . GLN A 1 117 ? -13.982 -2.206 12.245 1.00 89.62 117 GLN A C 1
ATOM 922 O O . GLN A 1 117 ? -14.682 -3.208 12.335 1.00 89.62 117 GLN A O 1
ATOM 927 N N . ASN A 1 118 ? -14.504 -0.975 12.228 1.00 90.81 118 ASN A N 1
ATOM 928 C CA . ASN A 1 118 ? -15.946 -0.741 12.311 1.00 90.81 118 ASN A CA 1
ATOM 929 C C . ASN A 1 118 ? -16.641 -1.030 10.976 1.00 90.81 118 ASN A C 1
ATOM 931 O O . ASN A 1 118 ? -17.791 -1.461 10.962 1.00 90.81 118 ASN A O 1
ATOM 935 N N . THR A 1 119 ? -15.959 -0.761 9.861 1.00 92.31 119 THR A N 1
ATOM 936 C CA . THR A 1 119 ? -16.494 -0.933 8.501 1.00 92.31 119 THR A CA 1
ATOM 937 C C . THR A 1 119 ? -15.955 -2.178 7.802 1.00 92.31 119 THR A C 1
ATOM 939 O O . THR A 1 119 ? -16.528 -2.608 6.805 1.00 92.31 119 THR A O 1
ATOM 942 N N . GLY A 1 120 ? -14.847 -2.741 8.288 1.00 91.81 120 GLY A N 1
ATOM 943 C CA . GLY A 1 120 ? -14.116 -3.813 7.619 1.00 91.81 120 GLY A CA 1
ATOM 944 C C . GLY A 1 120 ? -13.326 -3.343 6.394 1.00 91.81 120 GLY A C 1
ATOM 945 O O . GLY A 1 120 ? -12.895 -4.182 5.607 1.00 91.81 120 GLY A O 1
ATOM 946 N N . THR A 1 121 ? -13.135 -2.036 6.179 1.00 95.94 121 THR A N 1
ATOM 947 C CA . THR A 1 121 ? -12.291 -1.562 5.070 1.00 95.94 121 THR A CA 1
ATOM 948 C C . THR A 1 121 ? -10.815 -1.719 5.408 1.00 95.94 121 THR A C 1
ATOM 950 O O . THR A 1 121 ? -10.419 -1.634 6.577 1.00 95.94 121 THR A O 1
ATOM 953 N N . PHE A 1 122 ? -9.997 -1.975 4.391 1.00 95.69 122 PHE A N 1
ATOM 954 C CA . PHE A 1 122 ? -8.557 -2.074 4.555 1.00 95.69 122 PHE A CA 1
ATOM 955 C C . PHE A 1 122 ? -7.792 -1.550 3.343 1.00 95.69 122 PHE A C 1
ATOM 957 O O . PHE A 1 122 ? -8.239 -1.644 2.196 1.00 95.69 122 PHE A O 1
ATOM 964 N N . THR A 1 123 ? -6.570 -1.100 3.609 1.00 96.00 123 THR A N 1
ATOM 965 C CA . THR A 1 123 ? -5.605 -0.684 2.597 1.00 96.00 123 THR A CA 1
ATOM 966 C C . THR A 1 123 ? -4.249 -1.320 2.857 1.00 96.00 123 THR A C 1
ATOM 968 O O . THR A 1 123 ? -3.716 -1.254 3.962 1.00 96.00 123 THR A O 1
ATOM 971 N N . VAL A 1 124 ? -3.656 -1.897 1.815 1.00 94.88 124 VAL A N 1
ATOM 972 C CA . VAL A 1 124 ? -2.249 -2.302 1.786 1.00 94.88 124 VAL A CA 1
ATOM 973 C C . VAL A 1 124 ? -1.483 -1.253 0.997 1.00 94.88 124 VAL A C 1
ATOM 975 O O . VAL A 1 124 ? -1.676 -1.111 -0.213 1.00 94.88 124 VAL A O 1
ATOM 978 N N . ALA A 1 125 ? -0.606 -0.528 1.679 1.00 94.94 125 ALA A N 1
ATOM 979 C CA . ALA A 1 125 ? 0.271 0.460 1.078 1.00 94.94 125 ALA A CA 1
ATOM 980 C C . ALA A 1 125 ? 1.711 -0.056 1.026 1.00 94.94 125 ALA A C 1
ATOM 982 O O . ALA A 1 125 ? 2.149 -0.781 1.918 1.00 94.94 125 ALA A O 1
ATOM 983 N N . GLY A 1 126 ? 2.445 0.323 -0.016 1.00 94.19 126 GLY A N 1
ATOM 984 C CA . GLY A 1 126 ? 3.883 0.099 -0.118 1.00 94.19 126 GLY A CA 1
ATOM 985 C C . GLY A 1 126 ? 4.639 1.415 -0.215 1.00 94.19 126 GLY A C 1
ATOM 986 O O . GLY A 1 126 ? 4.285 2.242 -1.049 1.00 94.19 126 GLY A O 1
ATOM 987 N N . THR A 1 127 ? 5.690 1.588 0.578 1.00 92.56 127 THR A N 1
ATOM 988 C CA . THR A 1 127 ? 6.513 2.799 0.647 1.00 92.56 127 THR A CA 1
ATOM 989 C C . THR A 1 127 ? 7.949 2.511 0.223 1.00 92.56 127 THR A C 1
ATOM 991 O O . THR A 1 127 ? 8.597 1.593 0.730 1.00 92.56 127 THR A O 1
ATOM 994 N N . ALA A 1 128 ? 8.460 3.304 -0.717 1.00 86.88 128 ALA A N 1
ATOM 995 C CA . ALA A 1 128 ? 9.847 3.256 -1.168 1.00 86.88 128 A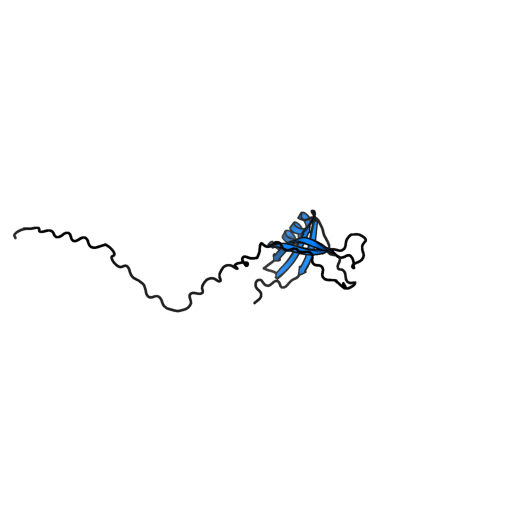LA A CA 1
ATOM 996 C C . ALA A 1 128 ? 10.295 4.639 -1.646 1.00 86.88 128 ALA A C 1
ATOM 998 O O . ALA A 1 128 ? 9.525 5.363 -2.260 1.00 86.88 128 ALA A O 1
ATOM 999 N N . GLY A 1 129 ? 11.557 5.008 -1.410 1.00 81.31 129 GLY A N 1
ATOM 1000 C CA . GLY A 1 129 ? 12.173 6.174 -2.062 1.00 81.31 129 GLY A CA 1
ATOM 1001 C C . GLY A 1 129 ? 11.420 7.505 -1.902 1.00 81.31 129 GLY A C 1
ATOM 1002 O O . GLY A 1 129 ? 11.493 8.338 -2.801 1.00 81.31 129 GLY A O 1
ATOM 1003 N N . GLY A 1 130 ? 10.694 7.695 -0.792 1.00 83.75 130 GLY A N 1
ATOM 1004 C CA . GLY A 1 130 ? 9.933 8.915 -0.491 1.00 83.75 130 GLY A CA 1
ATOM 1005 C C . GLY A 1 130 ? 8.520 8.983 -1.086 1.00 83.75 130 GLY A C 1
ATOM 1006 O O . GLY A 1 130 ? 7.873 10.020 -0.965 1.00 83.75 130 GLY A O 1
ATOM 1007 N N . TYR A 1 131 ? 8.035 7.908 -1.712 1.00 89.69 131 TYR A N 1
ATOM 1008 C CA . TYR A 1 131 ? 6.655 7.783 -2.181 1.00 89.69 131 TYR A CA 1
ATOM 1009 C C . TYR A 1 131 ? 5.976 6.555 -1.570 1.00 89.69 131 TYR A C 1
ATOM 1011 O O . TYR A 1 131 ? 6.638 5.586 -1.186 1.00 89.69 131 TYR A O 1
ATOM 1019 N N . SER A 1 132 ? 4.647 6.579 -1.539 1.00 93.75 132 SER A N 1
ATOM 1020 C CA . SER A 1 132 ? 3.802 5.476 -1.097 1.00 93.75 132 SER A CA 1
ATOM 1021 C C . SER A 1 132 ? 2.737 5.166 -2.147 1.00 93.75 132 SER A C 1
ATOM 1023 O O . SER A 1 132 ? 2.148 6.065 -2.741 1.00 93.75 132 SER A O 1
ATOM 1025 N N . CYS A 1 133 ? 2.481 3.884 -2.382 1.00 92.69 133 CYS A N 1
ATOM 1026 C CA . CYS A 1 133 ? 1.529 3.385 -3.368 1.00 92.69 133 CYS A CA 1
ATOM 1027 C C . CYS A 1 133 ? 0.428 2.573 -2.688 1.00 92.69 133 CYS A C 1
ATOM 1029 O O . CYS A 1 133 ? 0.730 1.739 -1.836 1.00 92.69 133 CYS A O 1
ATOM 1031 N N . ILE A 1 134 ? -0.830 2.747 -3.102 1.00 94.12 134 ILE A N 1
ATOM 1032 C CA . ILE A 1 134 ? -1.952 1.909 -2.644 1.00 94.12 134 ILE A CA 1
ATOM 1033 C C . ILE A 1 134 ? -1.968 0.628 -3.480 1.00 94.12 134 ILE A C 1
ATOM 1035 O O . ILE A 1 134 ? -2.482 0.622 -4.594 1.00 94.12 134 ILE A O 1
ATOM 1039 N N . ILE A 1 135 ? -1.382 -0.451 -2.960 1.00 92.94 135 ILE A N 1
ATOM 1040 C CA . ILE A 1 135 ? -1.245 -1.733 -3.670 1.00 92.94 135 ILE A CA 1
ATOM 1041 C C . ILE A 1 135 ? -2.597 -2.444 -3.753 1.00 92.94 135 ILE A C 1
ATOM 1043 O O . ILE A 1 135 ? -2.959 -2.973 -4.803 1.00 92.94 135 ILE A O 1
ATOM 1047 N N . VAL A 1 136 ? -3.335 -2.456 -2.642 1.00 92.31 136 VAL A N 1
ATOM 1048 C CA . VAL A 1 136 ? -4.671 -3.049 -2.532 1.00 92.31 136 VAL A CA 1
ATOM 1049 C C . VAL A 1 136 ? -5.523 -2.156 -1.641 1.00 92.31 136 VAL A C 1
ATOM 1051 O O . VAL A 1 136 ? -5.051 -1.692 -0.608 1.00 92.31 136 VAL A O 1
ATOM 1054 N N . ASN A 1 137 ? -6.781 -1.959 -2.014 1.00 93.12 137 ASN A N 1
ATOM 1055 C CA . ASN A 1 137 ? -7.813 -1.398 -1.152 1.00 93.12 137 ASN A CA 1
ATOM 1056 C C . ASN A 1 137 ? -9.060 -2.283 -1.269 1.00 93.12 137 ASN A C 1
ATOM 1058 O O . ASN A 1 137 ? -9.368 -2.764 -2.363 1.00 93.12 137 ASN A O 1
ATOM 1062 N N . GLY A 1 138 ? -9.730 -2.548 -0.152 1.00 93.75 138 GLY A N 1
ATOM 1063 C CA . GLY A 1 138 ? -10.846 -3.483 -0.122 1.00 93.75 138 GLY A CA 1
ATOM 1064 C C . GLY A 1 138 ? -11.728 -3.363 1.114 1.00 93.75 138 GLY A C 1
ATOM 1065 O O . GLY A 1 138 ? -11.546 -2.494 1.966 1.00 93.75 138 GLY A O 1
ATOM 1066 N N . THR A 1 139 ? -12.703 -4.262 1.178 1.00 94.69 139 THR A N 1
ATOM 1067 C CA . THR A 1 139 ? -13.716 -4.380 2.232 1.00 94.69 139 THR A CA 1
ATOM 1068 C C . THR A 1 139 ? -13.665 -5.768 2.865 1.00 94.69 139 THR A C 1
ATOM 1070 O O . THR A 1 139 ? -12.869 -6.614 2.455 1.00 94.69 139 THR A O 1
ATOM 1073 N N . ASP A 1 140 ? -14.522 -6.001 3.861 1.00 90.88 140 ASP A N 1
ATOM 1074 C CA . ASP A 1 140 ? -14.729 -7.313 4.482 1.00 90.88 140 ASP A CA 1
ATOM 1075 C C . ASP A 1 140 ? -13.483 -7.879 5.185 1.00 90.88 140 ASP A C 1
ATOM 1077 O O . ASP A 1 140 ? -13.296 -9.092 5.301 1.00 90.88 140 ASP A O 1
ATOM 1081 N N . PHE A 1 141 ? -12.622 -6.994 5.696 1.00 89.38 141 PHE A N 1
ATOM 1082 C CA . PHE A 1 141 ? -11.511 -7.381 6.551 1.00 89.38 141 PHE A CA 1
ATOM 1083 C C . PHE A 1 141 ? -12.029 -8.060 7.823 1.00 89.38 141 PHE A C 1
ATOM 1085 O O . PHE A 1 141 ? -12.777 -7.468 8.604 1.00 89.38 141 PHE A O 1
ATOM 1092 N N . SER A 1 142 ? -11.568 -9.286 8.062 1.00 83.62 142 SER A N 1
ATOM 1093 C CA . SER A 1 142 ? -11.829 -10.039 9.284 1.00 83.62 142 SER A CA 1
ATOM 1094 C C . SER A 1 142 ? -10.499 -10.381 9.966 1.00 83.62 142 SER A C 1
ATOM 1096 O O . SER A 1 142 ? -9.653 -11.037 9.350 1.00 83.62 142 SER A O 1
ATOM 1098 N N . PRO A 1 143 ? -10.259 -9.919 11.208 1.00 76.38 143 PRO A N 1
ATOM 1099 C CA . PRO A 1 143 ? -9.047 -10.269 11.935 1.00 76.38 143 PRO A CA 1
ATOM 1100 C C . PRO A 1 143 ? -9.090 -11.743 12.367 1.00 76.38 143 PRO A C 1
ATOM 1102 O O . PRO A 1 143 ? -10.028 -12.163 13.036 1.00 76.38 143 PRO A O 1
ATOM 1105 N N . GLY A 1 144 ? -8.039 -12.502 12.039 1.00 68.69 144 GLY A N 1
ATOM 1106 C CA . GLY A 1 144 ? -7.913 -13.918 12.400 1.00 68.69 144 GLY A CA 1
ATOM 1107 C C . GLY A 1 144 ? -8.671 -14.842 11.443 1.00 68.69 144 GLY A C 1
ATOM 1108 O O . GLY A 1 144 ? -9.872 -15.046 11.574 1.00 68.69 144 GLY A O 1
ATOM 1109 N N . GLY A 1 145 ? -7.950 -15.420 10.480 1.00 57.41 145 GLY A N 1
ATOM 1110 C CA . GLY A 1 145 ? -8.445 -16.553 9.696 1.00 57.41 145 GLY A CA 1
ATOM 1111 C C . GLY A 1 145 ? -8.243 -17.851 10.477 1.00 57.41 145 GLY A C 1
ATOM 1112 O O . GLY A 1 145 ? -7.179 -18.029 11.071 1.00 57.41 145 GLY A O 1
ATOM 1113 N N . PHE A 1 146 ? -9.274 -18.699 10.501 1.00 40.62 146 PHE A N 1
ATOM 1114 C CA . PHE A 1 146 ? -9.244 -20.044 11.086 1.00 40.62 146 PHE A CA 1
ATOM 1115 C C . PHE A 1 146 ? -8.200 -20.950 10.426 1.00 40.62 146 PHE A C 1
ATOM 1117 O O . PHE A 1 146 ? -8.033 -20.849 9.187 1.00 40.62 146 PHE A O 1
#

Sequence (146 aa):
MFKKVLLATIIFVVASCTASISVKADPEIYVEPLEPNIISPEKDKNNFENYSVTRNPTQQSIRIPCDTEEYLKTLLDKEHGEKLLFEARGLIFGIPPGRPPQFAQPMGIDISVYVNQNTGTFTVAGTAGGYSCIIVNGTDFSPGGF

Secondary structure (DSSP, 8-state):
---------------------------S------------TTTT--------------S--PPPPEEEHHHHHHIIIIIS--EEEEEEEEEEEEPPTT--GGG-EEEEEEEEEEEETTTTEEEEEEEETTEEEEEEEES---S---

Radius of gyration: 32.53 Å; chains: 1; bounding box: 34×41×118 Å

Foldseek 3Di:
DDDDDDDDDDDDDDDDDDDDDDDDDDPDDPPDDDPDPPPDPCVPPPPPDPPPDPDPDDQDDDDWDKDAPVVVVCCCCPVVVWAWPDKDKDWDFDDPPPHGPVRTDIDIWIWTKTADPVFQWIFIWTDDDRMITGPDTDGDHDPDDD